Protein AF-T1AN63-F1 (afdb_monomer)

Structure (mmCIF, N/CA/C/O backbone):
data_AF-T1AN63-F1
#
_entry.id   AF-T1AN63-F1
#
loop_
_atom_site.group_PDB
_atom_site.id
_atom_site.type_symbol
_atom_site.label_atom_id
_atom_site.label_alt_id
_atom_site.label_comp_id
_atom_site.label_asym_id
_atom_site.label_entity_id
_atom_site.label_seq_id
_atom_site.pdbx_PDB_ins_code
_atom_site.Cartn_x
_atom_site.Cartn_y
_atom_site.Cartn_z
_atom_site.occupancy
_atom_site.B_iso_or_equiv
_atom_site.auth_seq_id
_atom_site.auth_comp_id
_atom_site.auth_asym_id
_atom_site.auth_atom_id
_atom_site.pdbx_PDB_model_num
ATOM 1 N N . MET A 1 1 ? 11.638 16.227 8.878 1.00 41.53 1 MET A N 1
ATOM 2 C CA . MET A 1 1 ? 10.282 16.632 9.317 1.00 41.53 1 MET A CA 1
ATOM 3 C C . MET A 1 1 ? 9.289 16.789 8.162 1.00 41.53 1 MET A C 1
ATOM 5 O O . MET A 1 1 ? 8.110 16.774 8.450 1.00 41.53 1 MET A O 1
ATOM 9 N N . ALA A 1 2 ? 9.712 16.897 6.888 1.00 50.22 2 ALA A N 1
ATOM 10 C CA . ALA A 1 2 ? 8.787 17.011 5.745 1.00 50.22 2 ALA A CA 1
ATOM 11 C C . ALA A 1 2 ? 8.318 15.656 5.158 1.00 50.22 2 ALA A C 1
ATOM 13 O O . ALA A 1 2 ? 7.216 15.571 4.632 1.00 50.22 2 ALA A O 1
ATOM 14 N N . GLU A 1 3 ? 9.114 14.584 5.273 1.00 53.34 3 GLU A N 1
ATOM 15 C CA . GLU A 1 3 ? 8.766 13.253 4.729 1.00 53.34 3 GLU A CA 1
ATOM 16 C C . GLU A 1 3 ? 7.705 12.499 5.554 1.00 53.34 3 GLU A C 1
ATOM 18 O O . GLU A 1 3 ? 7.023 11.620 5.033 1.00 53.34 3 GLU A O 1
ATOM 23 N N . ASP A 1 4 ? 7.519 12.853 6.831 1.00 57.06 4 ASP A N 1
ATOM 24 C CA . ASP A 1 4 ? 6.578 12.163 7.728 1.00 57.06 4 ASP A CA 1
ATOM 25 C C . ASP A 1 4 ? 5.106 12.559 7.518 1.00 57.06 4 ASP A C 1
ATOM 27 O O . ASP A 1 4 ? 4.218 11.856 8.004 1.00 57.06 4 ASP A O 1
ATOM 31 N N . GLU A 1 5 ? 4.822 13.641 6.785 1.00 66.38 5 GLU A N 1
ATOM 32 C CA . GLU A 1 5 ? 3.447 14.078 6.480 1.00 66.38 5 GLU A CA 1
ATOM 33 C C . GLU A 1 5 ? 2.972 13.665 5.077 1.00 66.38 5 GLU A C 1
ATOM 35 O O . GLU A 1 5 ? 1.768 13.520 4.853 1.00 66.38 5 GLU A O 1
ATOM 40 N N . ASP A 1 6 ? 3.898 13.401 4.151 1.00 85.44 6 ASP A N 1
ATOM 41 C CA . ASP A 1 6 ? 3.586 13.108 2.746 1.00 85.44 6 ASP A CA 1
ATOM 42 C C . ASP A 1 6 ? 2.777 11.808 2.577 1.00 85.44 6 ASP A C 1
ATOM 44 O O . ASP A 1 6 ? 1.756 11.774 1.885 1.00 85.44 6 ASP A O 1
ATOM 48 N N . TRP A 1 7 ? 3.153 10.745 3.299 1.00 91.56 7 TRP A N 1
ATOM 49 C CA . TRP A 1 7 ? 2.435 9.469 3.237 1.00 91.56 7 TRP A CA 1
ATOM 50 C C . TRP A 1 7 ? 0.995 9.579 3.747 1.00 91.56 7 TRP A C 1
ATOM 52 O O . TRP A 1 7 ? 0.099 8.893 3.251 1.00 91.56 7 TRP A O 1
ATOM 62 N N . ARG A 1 8 ? 0.760 10.424 4.759 1.00 94.00 8 ARG A N 1
ATOM 63 C CA . ARG A 1 8 ? -0.553 10.547 5.388 1.00 94.00 8 ARG A CA 1
ATOM 64 C C . ARG A 1 8 ? -1.525 11.211 4.429 1.00 94.00 8 ARG A C 1
ATOM 66 O O . ARG A 1 8 ? -2.622 10.694 4.252 1.00 94.00 8 ARG A O 1
ATOM 73 N N . LEU A 1 9 ? -1.103 12.290 3.769 1.00 93.50 9 LEU A N 1
ATOM 74 C CA . LEU A 1 9 ? -1.899 12.959 2.740 1.00 93.50 9 LEU A CA 1
ATOM 75 C C . LEU A 1 9 ? -2.257 11.997 1.605 1.00 93.50 9 LEU A C 1
ATOM 77 O O . LEU A 1 9 ? -3.435 11.866 1.273 1.00 93.50 9 LEU A O 1
ATOM 81 N N . PHE A 1 10 ? -1.271 11.253 1.096 1.00 94.62 10 PHE A N 1
ATOM 82 C CA . PHE A 1 10 ? -1.487 10.238 0.065 1.00 94.62 10 PHE A CA 1
ATOM 83 C C . PHE A 1 10 ? -2.552 9.209 0.477 1.00 94.62 10 PHE A C 1
ATOM 85 O O . PHE A 1 10 ? -3.468 8.908 -0.284 1.00 94.62 10 PHE A O 1
ATOM 92 N N . VAL A 1 11 ? -2.486 8.686 1.704 1.00 95.44 11 VAL A N 1
ATOM 93 C CA . VAL A 1 11 ? -3.489 7.727 2.187 1.00 95.44 11 VAL A CA 1
ATOM 94 C C . VAL A 1 11 ? -4.855 8.392 2.403 1.00 95.44 11 VAL A C 1
ATOM 96 O O . VAL A 1 11 ? -5.881 7.782 2.091 1.00 95.44 11 VAL A O 1
ATOM 99 N N . GLU A 1 12 ? -4.899 9.630 2.902 1.00 94.25 12 GLU A N 1
ATOM 100 C CA . GLU A 1 12 ? -6.148 10.361 3.154 1.00 94.25 12 GLU A CA 1
ATOM 101 C C . GLU A 1 12 ? -6.941 10.641 1.871 1.00 94.25 12 GLU A C 1
ATOM 103 O O . GLU A 1 12 ? -8.173 10.570 1.898 1.00 94.25 12 GLU A O 1
ATOM 108 N N . GLU A 1 13 ? -6.275 10.897 0.741 1.00 93.31 13 GLU A N 1
ATOM 109 C CA . GLU A 1 13 ? -6.930 11.081 -0.566 1.00 93.31 13 GLU A CA 1
ATOM 110 C C . GLU A 1 13 ? -7.819 9.895 -0.959 1.00 93.31 13 GLU A C 1
ATOM 112 O O . GLU A 1 13 ? -8.881 10.063 -1.574 1.00 93.31 13 GLU A O 1
ATOM 117 N N . TRP A 1 14 ? -7.400 8.689 -0.582 1.00 93.56 14 TRP A N 1
ATOM 118 C CA . TRP A 1 14 ? -8.171 7.473 -0.789 1.00 93.56 14 TRP A CA 1
ATOM 119 C C . TRP A 1 14 ? -9.134 7.196 0.370 1.00 93.56 14 TRP A C 1
ATOM 121 O O . TRP A 1 14 ? -10.310 6.899 0.146 1.00 93.56 14 TRP A O 1
ATOM 131 N N . SER A 1 15 ? -8.669 7.312 1.617 1.00 91.56 15 SER A N 1
ATOM 132 C CA . SER A 1 15 ? -9.419 6.868 2.797 1.00 91.56 15 SER A CA 1
ATOM 133 C C . SER A 1 15 ? -10.642 7.747 3.090 1.00 91.56 15 SER A C 1
ATOM 135 O O . SER A 1 15 ? -11.685 7.228 3.505 1.00 91.56 15 SER A O 1
ATOM 137 N N . ARG A 1 16 ? -10.559 9.063 2.823 1.00 86.31 16 ARG A N 1
ATOM 138 C CA . ARG A 1 16 ? -11.650 10.025 3.068 1.00 86.31 16 ARG A CA 1
ATOM 139 C C . ARG A 1 16 ? -12.889 9.732 2.233 1.00 86.31 16 ARG A C 1
ATOM 141 O O . ARG A 1 16 ? -13.997 9.886 2.740 1.00 86.31 16 ARG A O 1
ATOM 148 N N . LYS A 1 17 ? -12.714 9.256 0.994 1.00 82.12 17 LYS A N 1
ATOM 149 C CA . LYS A 1 17 ? -13.829 8.888 0.098 1.00 82.12 17 LYS A CA 1
ATOM 150 C C . LYS A 1 17 ? -14.735 7.819 0.714 1.00 82.12 17 LYS A C 1
ATOM 152 O O . LYS A 1 17 ? -15.924 7.771 0.423 1.00 82.12 17 LYS A O 1
ATOM 157 N N . GLU A 1 18 ? -14.182 7.002 1.604 1.00 81.19 18 GLU A N 1
ATOM 158 C CA . GLU A 1 18 ? -14.866 5.868 2.220 1.00 81.19 18 GLU A CA 1
ATOM 159 C C . GLU A 1 18 ? -15.104 6.038 3.727 1.00 81.19 18 GLU A C 1
ATOM 161 O O . GLU A 1 18 ? -15.576 5.107 4.380 1.00 81.19 18 GLU A O 1
ATOM 166 N N . GLY A 1 19 ? -14.797 7.212 4.291 1.00 85.81 19 GLY A N 1
ATOM 167 C CA . GLY A 1 19 ? -14.967 7.486 5.720 1.00 85.81 19 GLY A CA 1
ATOM 168 C C . GLY A 1 19 ? -14.053 6.653 6.626 1.00 85.81 19 GLY A C 1
ATOM 169 O O . GLY A 1 19 ? -14.450 6.312 7.739 1.00 85.81 19 GLY A O 1
ATOM 170 N N . ARG A 1 20 ? -12.852 6.289 6.151 1.00 91.12 20 ARG A N 1
ATOM 171 C CA . ARG A 1 20 ? -11.841 5.565 6.939 1.00 91.12 20 ARG A CA 1
ATOM 172 C C . ARG A 1 20 ? -10.882 6.544 7.611 1.00 91.12 20 ARG A C 1
ATOM 174 O O . ARG A 1 20 ? -10.222 7.335 6.934 1.00 91.12 20 ARG A O 1
ATOM 181 N N . GLU A 1 21 ? -10.778 6.450 8.931 1.00 94.19 21 GLU A N 1
ATOM 182 C CA . GLU A 1 21 ? -9.861 7.246 9.749 1.00 94.19 21 GLU A CA 1
ATOM 183 C C . GLU A 1 21 ? -8.509 6.534 9.866 1.00 94.19 21 GLU A C 1
ATOM 185 O O . GLU A 1 21 ? -8.461 5.367 10.248 1.00 94.19 21 GLU A O 1
ATOM 190 N N . ILE A 1 22 ? -7.407 7.223 9.563 1.00 95.19 22 ILE A N 1
ATOM 191 C CA . ILE A 1 22 ? -6.050 6.677 9.712 1.00 95.19 22 ILE A CA 1
ATOM 192 C C . ILE A 1 22 ? -5.649 6.724 11.185 1.00 95.19 22 ILE A C 1
ATOM 194 O O . ILE A 1 22 ? -5.571 7.803 11.772 1.00 95.19 22 ILE A O 1
ATOM 198 N N . THR A 1 23 ? -5.329 5.571 11.771 1.00 95.88 23 THR A N 1
ATOM 199 C CA . THR A 1 23 ? -4.889 5.493 13.175 1.00 95.88 23 THR A CA 1
ATOM 200 C C . THR A 1 23 ? -3.373 5.425 13.334 1.00 95.88 23 THR A C 1
ATOM 202 O O . THR A 1 23 ? -2.869 5.655 14.429 1.00 95.88 23 THR A O 1
ATOM 205 N N . GLY A 1 24 ? -2.635 5.114 12.268 1.00 95.19 24 GLY A N 1
ATOM 206 C CA . GLY A 1 24 ? -1.172 5.070 12.273 1.00 95.19 24 GLY A CA 1
ATOM 207 C C . GLY A 1 24 ? -0.608 4.120 11.222 1.00 95.19 24 GLY A C 1
ATOM 208 O O . GLY A 1 24 ? -1.358 3.528 10.445 1.00 95.19 24 GLY A O 1
ATOM 209 N N . ARG A 1 25 ? 0.719 3.959 11.222 1.00 95.44 25 ARG A N 1
ATOM 210 C CA . ARG A 1 25 ? 1.430 2.969 10.406 1.00 95.44 25 ARG A CA 1
ATOM 211 C C . ARG A 1 25 ? 2.543 2.287 11.199 1.00 95.44 25 ARG A C 1
ATOM 213 O O . ARG A 1 25 ? 3.121 2.908 12.087 1.00 95.44 25 ARG A O 1
ATOM 220 N N . THR A 1 26 ? 2.874 1.050 10.850 1.00 94.81 26 THR A N 1
ATOM 221 C CA . THR A 1 26 ? 4.050 0.330 11.360 1.00 94.81 26 THR A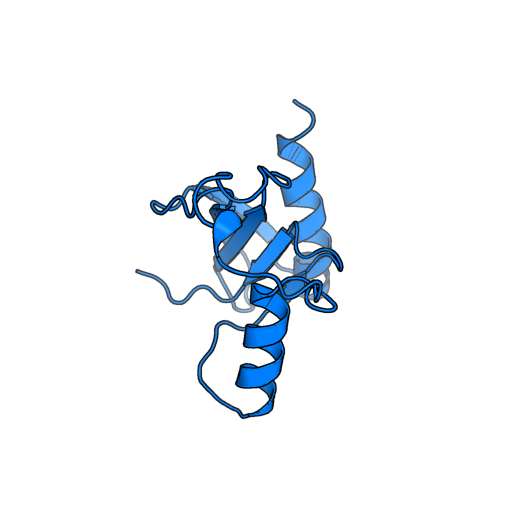 CA 1
ATOM 222 C C . THR A 1 26 ? 4.909 -0.161 10.198 1.00 94.81 26 THR A C 1
ATOM 224 O O . THR A 1 26 ? 4.350 -0.630 9.206 1.00 94.81 26 THR A O 1
ATOM 227 N N . PRO A 1 27 ? 6.246 -0.081 10.285 1.00 93.19 27 PRO A N 1
ATOM 228 C CA . PRO A 1 27 ? 7.117 -0.651 9.263 1.00 93.19 27 PRO A CA 1
ATOM 229 C C . PRO A 1 27 ? 6.968 -2.178 9.221 1.00 93.19 27 PRO A C 1
ATOM 231 O O . PRO A 1 27 ? 6.770 -2.812 10.258 1.00 93.19 27 PRO A O 1
ATOM 234 N N . LEU A 1 28 ? 7.065 -2.760 8.028 1.00 91.19 28 LEU A N 1
ATOM 235 C CA . LEU A 1 28 ? 7.114 -4.206 7.818 1.00 91.19 28 LEU A CA 1
ATOM 236 C C . LEU A 1 28 ? 8.549 -4.647 7.522 1.00 91.19 28 LEU A C 1
ATOM 238 O O . LEU A 1 28 ? 9.322 -3.914 6.905 1.00 91.19 28 LEU A O 1
ATOM 242 N N . THR A 1 29 ? 8.910 -5.855 7.957 1.00 81.62 29 THR A N 1
ATOM 243 C CA . THR A 1 29 ? 10.211 -6.452 7.638 1.00 81.62 29 THR A CA 1
ATOM 244 C C . THR A 1 29 ? 10.223 -6.929 6.191 1.00 81.62 29 THR A C 1
ATOM 246 O O . THR A 1 29 ? 9.378 -7.733 5.803 1.00 81.62 29 THR A O 1
ATOM 249 N N . GLY A 1 30 ? 11.187 -6.451 5.408 1.00 64.19 30 GLY A N 1
ATOM 250 C CA . GLY A 1 30 ? 11.313 -6.771 3.989 1.00 64.19 30 GLY A CA 1
ATOM 251 C C . GLY A 1 30 ? 11.742 -5.545 3.198 1.00 64.19 30 GLY A C 1
ATOM 252 O O . GLY A 1 30 ? 10.911 -4.831 2.643 1.00 64.19 30 GLY A O 1
ATOM 253 N N . ASP A 1 31 ? 13.043 -5.289 3.151 1.00 58.22 31 ASP A N 1
ATOM 254 C CA . ASP A 1 31 ? 13.641 -4.325 2.241 1.00 58.22 31 ASP A CA 1
ATOM 255 C C . ASP A 1 31 ? 13.940 -5.015 0.903 1.00 58.22 31 ASP A C 1
ATOM 257 O O . ASP A 1 31 ? 14.917 -5.739 0.728 1.00 58.22 31 ASP A O 1
ATOM 261 N N . ALA A 1 32 ? 13.081 -4.790 -0.091 1.00 61.03 32 ALA A N 1
ATOM 262 C CA . ALA A 1 32 ? 13.550 -4.898 -1.470 1.00 61.03 32 ALA A CA 1
ATOM 263 C C . ALA A 1 32 ? 14.415 -3.658 -1.745 1.00 61.03 32 ALA A C 1
ATOM 265 O O . ALA A 1 32 ? 14.118 -2.593 -1.216 1.00 61.03 32 ALA A O 1
ATOM 266 N N . SER A 1 33 ? 15.470 -3.775 -2.555 1.00 65.81 33 SER A N 1
ATOM 267 C CA . SER A 1 33 ? 16.642 -2.873 -2.566 1.00 65.81 33 SER A CA 1
ATOM 268 C C . SER A 1 33 ? 16.396 -1.351 -2.614 1.00 65.81 33 SER A C 1
ATOM 270 O O . SER A 1 33 ? 17.307 -0.597 -2.292 1.00 65.81 33 SER A O 1
ATOM 272 N N . ASN A 1 34 ? 15.207 -0.885 -2.996 1.00 79.81 34 ASN A N 1
ATOM 273 C CA . ASN A 1 34 ? 14.795 0.521 -2.945 1.00 79.81 34 ASN A CA 1
ATOM 274 C C . ASN A 1 34 ? 13.333 0.736 -2.501 1.00 79.81 34 ASN A C 1
ATOM 276 O O . ASN A 1 34 ? 12.768 1.792 -2.781 1.00 79.81 34 ASN A O 1
ATOM 280 N N . ARG A 1 35 ? 12.686 -0.246 -1.860 1.00 86.06 35 ARG A N 1
ATOM 281 C CA . ARG A 1 35 ? 11.282 -0.165 -1.427 1.00 86.06 35 ARG A CA 1
ATOM 282 C C . ARG A 1 35 ? 11.155 -0.409 0.067 1.00 86.06 35 ARG A C 1
ATOM 284 O O . ARG A 1 35 ? 11.712 -1.365 0.600 1.00 86.06 35 ARG A O 1
ATOM 291 N N . ARG A 1 36 ? 10.356 0.431 0.713 1.00 89.12 36 ARG A N 1
ATOM 292 C CA . ARG A 1 36 ? 9.955 0.297 2.110 1.00 89.12 36 ARG A CA 1
ATOM 293 C C . ARG A 1 36 ? 8.467 0.011 2.166 1.00 89.12 36 ARG A C 1
ATOM 295 O O . ARG A 1 36 ? 7.692 0.607 1.420 1.00 89.12 36 ARG A O 1
ATOM 302 N N . TYR A 1 37 ? 8.085 -0.894 3.057 1.00 92.06 37 TYR A N 1
ATOM 303 C CA . TYR A 1 37 ? 6.698 -1.286 3.252 1.00 92.06 37 TYR A CA 1
ATOM 304 C C . TYR A 1 37 ? 6.250 -0.929 4.661 1.00 92.06 37 TYR A C 1
ATOM 306 O O . TYR A 1 37 ? 6.968 -1.145 5.639 1.00 92.06 37 TYR A O 1
ATOM 314 N N . PHE A 1 38 ? 5.038 -0.402 4.758 1.00 94.31 38 PHE A N 1
ATOM 315 C CA . PHE A 1 38 ? 4.392 -0.058 6.011 1.00 94.31 38 PHE A CA 1
ATOM 316 C C . PHE A 1 38 ? 2.979 -0.623 6.010 1.00 94.31 38 PHE A C 1
ATOM 318 O O . PHE A 1 38 ? 2.241 -0.461 5.040 1.00 94.31 38 PHE A O 1
ATOM 325 N N . ARG A 1 39 ? 2.567 -1.226 7.119 1.00 96.75 39 ARG A N 1
ATOM 326 C CA . ARG A 1 39 ? 1.160 -1.525 7.365 1.00 96.75 39 ARG A CA 1
ATOM 327 C C . ARG A 1 39 ? 0.503 -0.273 7.924 1.00 96.75 39 ARG A C 1
ATOM 329 O O . ARG A 1 39 ? 0.911 0.222 8.971 1.00 96.75 39 ARG A O 1
ATOM 336 N N . VAL A 1 40 ? -0.489 0.252 7.219 1.00 96.94 40 VAL A N 1
ATOM 337 C CA . VAL A 1 40 ? -1.313 1.386 7.649 1.00 96.94 40 VAL A CA 1
ATOM 338 C C . VAL A 1 40 ? -2.596 0.843 8.257 1.00 96.94 40 VAL A C 1
ATOM 340 O O . VAL A 1 40 ? -3.194 -0.074 7.701 1.00 96.94 40 VAL A O 1
ATOM 343 N N . PHE A 1 41 ? -3.029 1.411 9.380 1.00 96.88 41 PHE A N 1
ATOM 344 C CA . PHE A 1 41 ? -4.217 0.977 10.110 1.00 96.88 41 PHE A CA 1
ATOM 345 C C . PHE A 1 41 ? -5.347 1.995 9.992 1.00 96.88 41 PHE A C 1
ATOM 347 O O . PHE A 1 41 ? -5.118 3.209 10.053 1.00 96.88 41 PHE A O 1
ATOM 354 N N . PHE A 1 42 ? -6.570 1.483 9.868 1.00 95.75 42 PHE A N 1
ATOM 355 C CA . PHE A 1 42 ? -7.780 2.279 9.740 1.00 95.75 42 PHE A CA 1
ATOM 356 C C . PHE A 1 42 ? -8.816 1.933 10.807 1.00 95.75 42 PHE A C 1
ATOM 358 O O . PHE A 1 42 ? -9.069 0.765 11.111 1.00 95.75 42 PHE A O 1
ATOM 365 N N . ARG A 1 43 ? -9.504 2.962 11.300 1.00 94.38 43 ARG A N 1
ATOM 366 C CA . ARG A 1 43 ? -10.724 2.851 12.100 1.00 94.38 43 ARG A CA 1
ATOM 367 C C . ARG A 1 43 ? -11.936 3.237 11.250 1.00 94.38 43 ARG A C 1
ATOM 369 O O . ARG A 1 43 ? -11.863 4.111 10.389 1.00 94.38 43 ARG A O 1
ATOM 376 N N . GLY A 1 44 ? -13.059 2.565 11.492 1.00 86.94 44 GLY A N 1
ATOM 377 C CA . GLY A 1 44 ? -14.322 2.799 10.793 1.00 86.94 44 GLY A CA 1
ATOM 378 C C . GLY A 1 44 ? -15.099 1.504 10.566 1.00 86.94 44 GLY A C 1
ATOM 379 O O . GLY A 1 44 ? -14.575 0.409 10.764 1.00 86.94 44 GLY A O 1
ATOM 380 N N . ALA A 1 45 ? -16.361 1.629 10.152 1.00 80.88 45 ALA A N 1
ATOM 381 C CA . ALA A 1 45 ? -17.240 0.479 9.925 1.00 80.88 45 ALA A CA 1
ATOM 382 C C . ALA A 1 45 ? -16.945 -0.264 8.606 1.00 80.88 45 ALA A C 1
ATOM 384 O O . ALA A 1 45 ? -17.260 -1.445 8.476 1.00 80.88 45 ALA A O 1
ATOM 385 N N . LYS A 1 46 ? -16.348 0.412 7.617 1.00 87.19 46 LYS A N 1
ATOM 386 C CA . LYS A 1 46 ? -16.054 -0.168 6.301 1.00 87.19 46 LYS A CA 1
ATOM 387 C C . LYS A 1 46 ? -14.648 -0.764 6.247 1.00 87.19 46 LYS A C 1
ATOM 389 O O . LYS A 1 46 ? -13.672 -0.084 6.552 1.00 87.19 46 LYS A O 1
ATOM 394 N N . ARG A 1 47 ? -14.543 -1.996 5.738 1.00 89.50 47 ARG A N 1
ATOM 395 C CA . ARG A 1 47 ? 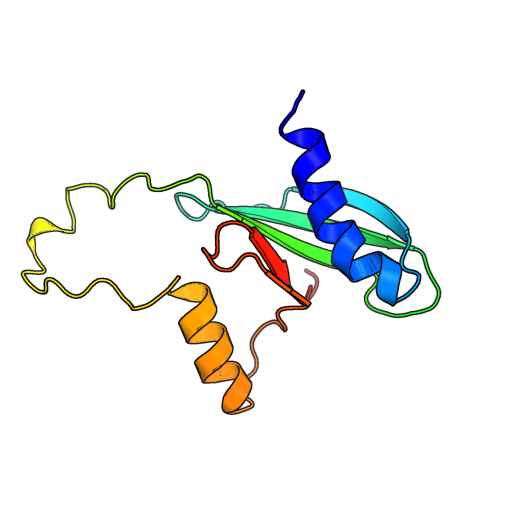-13.264 -2.626 5.365 1.00 89.50 47 ARG A CA 1
ATOM 396 C C . ARG A 1 47 ? -12.563 -1.871 4.222 1.00 89.50 47 ARG A C 1
ATOM 398 O O . ARG A 1 47 ? -13.262 -1.214 3.448 1.00 89.50 47 ARG A O 1
ATOM 405 N N . PRO A 1 48 ? -11.227 -1.979 4.085 1.00 93.56 48 PRO A N 1
ATOM 406 C CA . PRO A 1 48 ? -10.324 -2.743 4.951 1.00 93.56 48 PRO A CA 1
ATOM 407 C C . PRO A 1 48 ? -9.923 -1.979 6.227 1.00 93.56 48 PRO A C 1
ATOM 409 O O . PRO A 1 48 ? -9.992 -0.754 6.275 1.00 93.56 48 PRO A O 1
ATOM 412 N N . HIS A 1 49 ? -9.515 -2.723 7.261 1.00 94.75 49 HIS A N 1
ATOM 413 C CA . HIS A 1 49 ? -8.985 -2.164 8.519 1.00 94.75 49 HIS A CA 1
ATOM 414 C C . HIS A 1 49 ? -7.468 -1.944 8.478 1.00 94.75 49 HIS A C 1
ATOM 416 O O . HIS A 1 49 ? -6.914 -1.291 9.359 1.00 94.75 49 HIS A O 1
ATOM 422 N N . SER A 1 50 ? -6.806 -2.451 7.440 1.00 97.06 50 SER A N 1
ATOM 423 C CA . SER A 1 50 ? -5.405 -2.184 7.154 1.00 97.06 50 SER A CA 1
ATOM 424 C C . SER A 1 50 ? -5.130 -2.192 5.649 1.00 97.06 50 SER A C 1
ATOM 426 O O . SER A 1 50 ? -5.927 -2.694 4.857 1.00 97.06 50 SER A O 1
ATOM 428 N N . ALA A 1 51 ? -4.024 -1.576 5.250 1.00 97.25 51 ALA A N 1
ATOM 429 C CA . ALA A 1 51 ? -3.505 -1.603 3.886 1.00 97.25 51 ALA A CA 1
ATOM 430 C C . ALA A 1 51 ? -1.976 -1.547 3.921 1.00 97.25 51 ALA A C 1
ATOM 432 O O . ALA A 1 51 ? -1.392 -1.044 4.885 1.00 97.25 51 ALA A O 1
ATOM 433 N N . ILE A 1 52 ? -1.331 -2.019 2.859 1.00 96.38 52 ILE A N 1
ATOM 434 C CA . ILE A 1 52 ? 0.119 -1.931 2.710 1.00 96.38 52 ILE A CA 1
ATOM 435 C C . ILE A 1 52 ? 0.469 -0.679 1.916 1.00 96.38 52 ILE A C 1
ATOM 437 O O . ILE A 1 52 ? 0.120 -0.550 0.745 1.00 96.38 52 ILE A O 1
ATOM 441 N N . LEU A 1 53 ? 1.170 0.248 2.556 1.00 95.56 53 LEU A N 1
ATOM 442 C CA . LEU A 1 53 ? 1.820 1.372 1.900 1.00 95.56 53 LEU A CA 1
ATOM 443 C C . LEU A 1 53 ? 3.218 0.934 1.459 1.00 95.56 53 LEU A C 1
ATOM 445 O O . LEU A 1 53 ? 4.039 0.555 2.293 1.00 95.56 53 LEU A O 1
ATOM 449 N N . MET A 1 54 ? 3.493 1.022 0.162 1.00 93.31 54 MET A N 1
ATOM 450 C CA . MET A 1 54 ? 4.835 0.866 -0.398 1.00 93.31 54 MET A CA 1
ATOM 451 C C . MET A 1 54 ? 5.353 2.227 -0.844 1.00 93.31 54 MET A C 1
ATOM 453 O O . MET A 1 54 ? 4.665 2.928 -1.590 1.00 93.31 54 MET A O 1
ATOM 457 N N . GLU A 1 55 ? 6.564 2.563 -0.410 1.00 90.94 55 GLU A N 1
ATOM 458 C CA . GLU A 1 55 ? 7.296 3.767 -0.803 1.00 90.94 55 GLU A CA 1
ATOM 459 C C . GLU A 1 55 ? 8.624 3.360 -1.449 1.00 90.94 55 GLU A C 1
ATOM 461 O O . GLU A 1 55 ? 9.385 2.572 -0.880 1.00 90.94 55 GLU A O 1
ATOM 466 N N . ARG A 1 56 ? 8.909 3.886 -2.643 1.00 86.94 56 ARG A N 1
ATOM 467 C CA . ARG A 1 56 ? 10.141 3.625 -3.395 1.00 86.94 56 ARG A CA 1
AT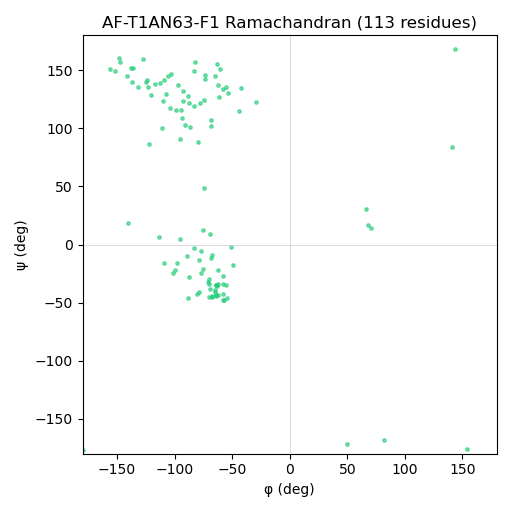OM 468 C C . ARG A 1 56 ? 11.087 4.820 -3.290 1.00 86.94 56 ARG A C 1
ATOM 470 O O . ARG A 1 56 ? 10.778 5.900 -3.791 1.00 86.94 56 ARG A O 1
ATOM 477 N N . GLU A 1 57 ? 12.262 4.620 -2.703 1.00 75.00 57 GLU A N 1
ATOM 478 C CA . GLU A 1 57 ? 13.315 5.639 -2.639 1.00 75.00 57 GLU A CA 1
ATOM 479 C C . GLU A 1 57 ? 14.081 5.701 -3.961 1.00 75.00 57 GLU A C 1
ATOM 481 O O . GLU A 1 57 ? 15.090 5.023 -4.129 1.00 75.00 57 GLU A O 1
ATOM 486 N N . GLY A 1 58 ? 13.590 6.519 -4.898 1.00 63.50 58 GLY A N 1
ATOM 487 C CA . GLY A 1 58 ? 14.305 6.919 -6.113 1.00 63.50 58 GLY A CA 1
ATOM 488 C C . GLY A 1 58 ? 14.932 5.785 -6.941 1.00 63.50 58 GLY A C 1
ATOM 489 O O . GLY A 1 58 ? 14.717 4.586 -6.747 1.00 63.50 58 GLY A O 1
ATOM 490 N N . THR A 1 59 ? 15.722 6.176 -7.934 1.00 52.56 59 THR A N 1
ATOM 491 C CA . THR A 1 59 ? 16.556 5.248 -8.697 1.00 52.56 59 THR A CA 1
ATOM 492 C C . THR A 1 59 ? 17.951 5.234 -8.083 1.00 52.56 59 THR A C 1
ATOM 494 O O . THR A 1 59 ? 18.823 5.994 -8.502 1.00 52.56 59 THR A O 1
ATOM 497 N N . LEU A 1 60 ? 18.213 4.345 -7.123 1.00 47.47 60 LEU A N 1
ATOM 498 C CA . LEU A 1 60 ? 19.547 3.750 -7.109 1.00 47.47 60 LEU A CA 1
ATOM 499 C C . LEU A 1 60 ? 19.578 2.877 -8.354 1.00 47.47 60 LEU A C 1
ATOM 501 O O . LEU A 1 60 ? 18.924 1.835 -8.390 1.00 47.47 60 LEU A O 1
ATOM 505 N N . GLY A 1 61 ? 20.237 3.389 -9.401 1.00 46.44 61 GLY A N 1
ATOM 506 C CA . GLY A 1 61 ? 20.463 2.650 -10.635 1.00 46.44 61 GLY A CA 1
ATOM 507 C C . GLY A 1 61 ? 20.845 1.226 -10.271 1.00 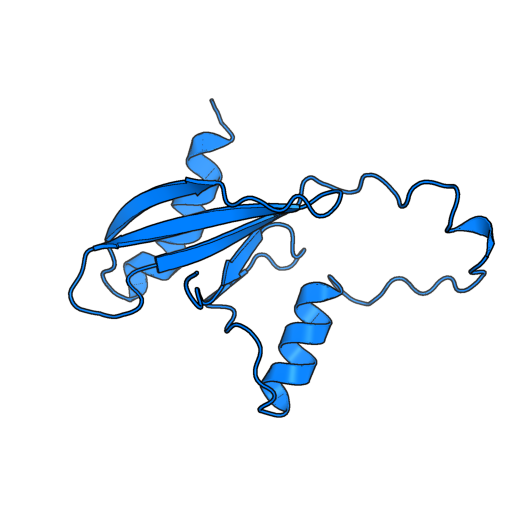46.44 61 GLY A C 1
ATOM 508 O O . GLY A 1 61 ? 21.609 1.032 -9.315 1.00 46.44 61 GLY A O 1
ATOM 509 N N . PHE A 1 62 ? 20.239 0.264 -10.972 1.00 48.06 62 PHE A N 1
ATOM 510 C CA . PHE A 1 62 ? 20.619 -1.142 -10.926 1.00 48.06 62 PHE A CA 1
ATOM 511 C C . PHE A 1 62 ? 22.106 -1.215 -10.612 1.00 48.06 62 PHE A C 1
ATOM 513 O O . PHE A 1 62 ? 22.897 -0.543 -11.281 1.00 48.06 62 PHE A O 1
ATOM 520 N N . LYS A 1 63 ? 22.492 -1.911 -9.531 1.00 48.41 63 LYS A N 1
ATOM 521 C CA . LYS A 1 63 ? 23.911 -2.088 -9.204 1.00 48.41 63 LYS A CA 1
ATOM 522 C C . LYS A 1 63 ? 24.599 -2.424 -10.527 1.00 48.41 63 LYS A C 1
ATOM 524 O O . LYS A 1 63 ? 24.260 -3.442 -11.125 1.00 48.41 63 LYS A O 1
ATOM 529 N N . LYS A 1 64 ? 25.488 -1.534 -10.999 1.00 46.28 64 LYS A N 1
ATOM 530 C CA . LYS A 1 64 ? 26.112 -1.511 -12.347 1.00 46.28 64 LYS A CA 1
ATOM 531 C C . LYS A 1 64 ? 26.756 -2.839 -12.792 1.00 46.28 64 LYS A C 1
ATOM 533 O O . LYS A 1 64 ? 27.305 -2.939 -13.881 1.00 46.28 64 LYS A O 1
ATOM 538 N N . SER A 1 65 ? 26.734 -3.839 -11.925 1.00 49.91 65 SER A N 1
ATOM 539 C CA . SER A 1 65 ? 27.169 -5.213 -12.094 1.00 49.91 65 SER A CA 1
ATOM 540 C C . SER A 1 65 ? 26.257 -6.049 -13.008 1.00 49.91 65 SER A C 1
ATOM 542 O O . SER A 1 65 ? 26.781 -6.924 -13.685 1.00 49.91 65 SER A O 1
ATOM 544 N N . GLU A 1 66 ? 24.936 -5.805 -13.059 1.00 48.56 66 GLU A N 1
ATOM 545 C CA . GLU A 1 66 ? 23.995 -6.647 -13.841 1.00 48.56 66 GLU A CA 1
ATOM 546 C C . GLU A 1 66 ? 23.572 -6.052 -15.199 1.00 48.56 66 GLU A C 1
ATOM 548 O O . GLU A 1 66 ? 23.281 -6.798 -16.134 1.00 48.56 66 GLU A O 1
ATOM 553 N N . GLU A 1 67 ? 23.622 -4.727 -15.376 1.00 48.75 67 GLU A N 1
ATOM 554 C CA . GLU A 1 67 ? 23.317 -4.069 -16.665 1.00 48.75 67 GLU A CA 1
ATOM 555 C C . GLU A 1 67 ? 24.358 -4.353 -17.763 1.00 48.75 67 GLU A C 1
ATOM 557 O O . GLU A 1 67 ? 24.113 -4.106 -18.941 1.00 48.75 67 GLU A O 1
ATOM 562 N N . ALA A 1 68 ? 25.507 -4.940 -17.414 1.00 50.75 68 ALA A N 1
ATOM 563 C CA . ALA A 1 68 ? 26.550 -5.300 -18.374 1.00 50.75 68 ALA A CA 1
ATOM 564 C C . ALA A 1 68 ? 26.142 -6.425 -19.354 1.00 50.75 68 ALA A C 1
ATOM 566 O O . ALA A 1 68 ? 26.872 -6.686 -20.312 1.00 50.75 68 ALA A O 1
ATOM 567 N N . VAL A 1 69 ? 24.996 -7.089 -19.143 1.00 53.53 69 VAL A N 1
ATOM 568 C CA . VAL A 1 69 ? 24.571 -8.255 -19.942 1.00 53.53 69 VAL A CA 1
ATOM 569 C C . VAL A 1 69 ? 23.378 -7.961 -20.863 1.00 53.53 69 VAL A C 1
ATOM 571 O O . VAL A 1 69 ? 23.170 -8.691 -21.832 1.00 53.53 69 VAL A O 1
ATOM 574 N N . SER A 1 70 ? 22.632 -6.870 -20.658 1.00 50.16 70 SER A N 1
ATOM 575 C CA . SER A 1 70 ? 21.436 -6.585 -21.461 1.00 50.16 70 SER A CA 1
ATOM 576 C C . SER A 1 70 ? 21.638 -5.376 -22.375 1.00 50.16 70 SER A C 1
ATOM 578 O O . SER A 1 70 ? 21.520 -4.229 -21.968 1.00 50.16 70 SER A O 1
ATOM 580 N N . LYS A 1 71 ? 21.920 -5.632 -23.658 1.00 51.88 71 LYS A N 1
ATOM 581 C CA . LYS A 1 71 ? 21.978 -4.611 -24.727 1.00 51.88 71 LYS A CA 1
ATOM 582 C C . LYS A 1 71 ? 20.591 -4.129 -25.192 1.00 51.88 71 LYS A C 1
ATOM 584 O O . LYS A 1 71 ? 20.487 -3.507 -26.247 1.00 51.88 71 LYS A O 1
ATOM 589 N N . ALA A 1 72 ? 19.521 -4.451 -24.467 1.00 57.81 72 ALA A N 1
ATOM 590 C CA . ALA A 1 72 ? 18.169 -4.062 -24.842 1.00 57.81 72 ALA A CA 1
ATOM 591 C C . ALA A 1 72 ? 17.813 -2.717 -24.196 1.00 57.81 72 ALA A C 1
ATOM 593 O O . ALA A 1 72 ? 17.497 -2.638 -23.015 1.00 57.81 72 ALA A O 1
ATOM 594 N N . SER A 1 73 ? 17.855 -1.662 -25.004 1.00 57.00 73 SER A N 1
ATOM 595 C CA . SER A 1 73 ? 17.474 -0.284 -24.681 1.00 57.00 73 SER A CA 1
ATOM 596 C C . SER A 1 73 ? 15.953 -0.089 -24.611 1.00 57.00 73 SER A C 1
ATOM 598 O O . SER A 1 73 ? 15.409 0.790 -25.278 1.00 57.00 73 SER A O 1
ATOM 600 N N . LEU A 1 74 ? 15.244 -0.956 -23.893 1.00 66.44 74 LEU A N 1
ATOM 601 C CA . LEU A 1 74 ? 13.796 -0.851 -23.741 1.00 66.44 74 LEU A CA 1
ATOM 602 C C . LEU A 1 74 ? 13.466 -0.761 -22.261 1.00 66.44 74 LEU A C 1
ATOM 604 O O . LEU A 1 74 ? 13.179 -1.767 -21.612 1.00 66.44 74 LEU A O 1
ATOM 608 N N . ASP A 1 75 ? 13.505 0.467 -21.751 1.00 68.94 75 ASP A N 1
ATOM 609 C CA . ASP A 1 75 ? 12.845 0.772 -20.493 1.00 68.94 75 ASP A CA 1
ATOM 610 C C . ASP A 1 75 ? 11.353 0.432 -20.635 1.00 68.94 75 ASP A C 1
ATOM 612 O O . ASP A 1 75 ? 10.727 0.763 -21.6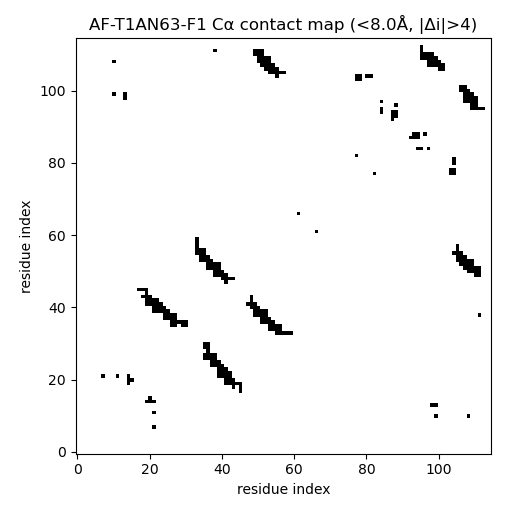52 1.00 68.94 75 ASP A O 1
ATOM 616 N N . PRO A 1 76 ? 10.760 -0.267 -19.656 1.00 73.12 76 PRO A N 1
ATOM 617 C CA . PRO A 1 76 ? 9.336 -0.544 -19.677 1.00 73.12 76 PRO A CA 1
ATOM 618 C C . PRO A 1 76 ? 8.544 0.776 -19.661 1.00 73.12 76 PRO A C 1
ATOM 620 O O . PRO A 1 76 ? 8.994 1.759 -19.074 1.00 73.12 76 PRO A O 1
ATOM 623 N N . PRO A 1 77 ? 7.332 0.815 -20.245 1.00 81.94 77 PRO A N 1
ATOM 624 C CA . PRO A 1 77 ? 6.533 2.041 -20.378 1.00 81.94 77 PRO A CA 1
ATOM 625 C C . PRO A 1 77 ? 5.979 2.587 -19.045 1.00 81.94 77 PRO A C 1
ATOM 627 O O . PRO A 1 77 ? 5.130 3.473 -19.047 1.00 81.94 77 PRO A O 1
ATOM 630 N N . GLY A 1 78 ? 6.404 2.034 -17.909 1.00 82.38 78 GLY A N 1
ATOM 631 C CA . GLY A 1 78 ? 5.963 2.386 -16.566 1.00 82.38 78 GLY A CA 1
ATOM 632 C C . G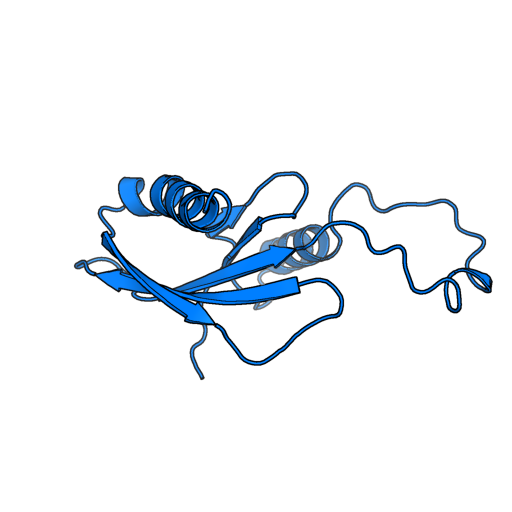LY A 1 78 ? 6.676 1.539 -15.512 1.00 82.38 78 GLY A C 1
ATOM 633 O O . GLY A 1 78 ? 7.536 0.716 -15.836 1.00 82.38 78 GLY A O 1
ATOM 634 N N . ASP A 1 79 ? 6.306 1.717 -14.242 1.00 84.94 79 ASP A N 1
ATOM 635 C CA . ASP A 1 79 ? 6.86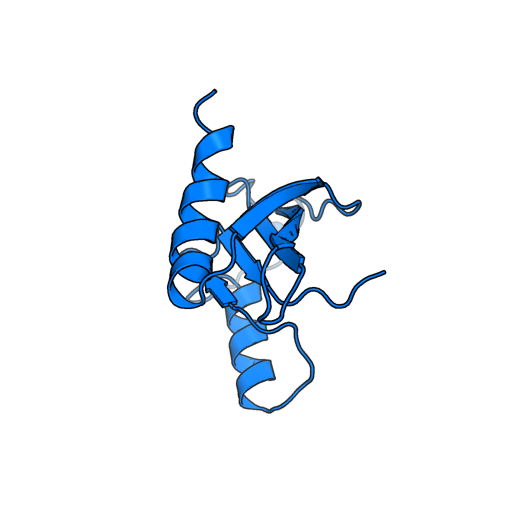2 0.902 -13.160 1.00 84.94 79 ASP A CA 1
ATOM 636 C C . ASP A 1 79 ? 6.513 -0.594 -13.364 1.00 84.94 79 ASP A C 1
ATOM 638 O O . ASP A 1 79 ? 5.335 -0.941 -13.513 1.00 84.94 79 ASP A O 1
ATOM 642 N N . PRO A 1 80 ? 7.510 -1.503 -13.351 1.00 84.25 80 PRO A N 1
ATOM 643 C CA . PRO A 1 80 ? 7.279 -2.928 -13.586 1.00 84.25 80 PRO A CA 1
ATOM 644 C C . PRO A 1 80 ? 6.293 -3.577 -12.611 1.00 84.25 80 PRO A C 1
ATOM 646 O O . PRO A 1 80 ? 5.554 -4.478 -13.005 1.00 84.25 80 PRO A O 1
ATOM 649 N N . PHE A 1 81 ? 6.269 -3.136 -11.350 1.00 85.12 81 PHE A N 1
ATOM 650 C CA . PHE A 1 81 ? 5.377 -3.699 -10.340 1.00 85.12 81 PHE A CA 1
ATOM 651 C C . PHE A 1 81 ? 3.919 -3.362 -10.669 1.00 85.12 81 PHE A C 1
ATOM 653 O O . PHE A 1 81 ? 3.071 -4.254 -10.672 1.00 85.12 81 PHE A O 1
ATOM 660 N N . LEU A 1 82 ? 3.643 -2.113 -11.052 1.00 89.62 82 LEU A N 1
ATOM 661 C CA . LEU A 1 82 ? 2.314 -1.702 -11.508 1.00 89.62 82 LEU A CA 1
ATOM 662 C C . LEU A 1 82 ? 1.894 -2.396 -12.807 1.00 89.62 82 LEU A C 1
ATOM 664 O O . LEU A 1 82 ? 0.749 -2.829 -12.921 1.00 89.62 82 LEU A O 1
ATOM 668 N N . LEU A 1 83 ? 2.810 -2.548 -13.768 1.00 91.06 83 LEU A N 1
ATOM 669 C CA . LEU A 1 83 ? 2.511 -3.229 -15.031 1.00 91.06 83 LEU A CA 1
ATOM 670 C C . LEU A 1 83 ? 2.119 -4.696 -14.811 1.00 91.06 83 LEU A C 1
ATOM 672 O O . LEU A 1 83 ? 1.151 -5.167 -15.412 1.00 91.06 83 LEU A O 1
ATOM 676 N N . VAL A 1 84 ? 2.834 -5.414 -13.939 1.00 90.81 84 VAL A N 1
ATOM 677 C CA . VAL A 1 84 ? 2.510 -6.807 -13.592 1.0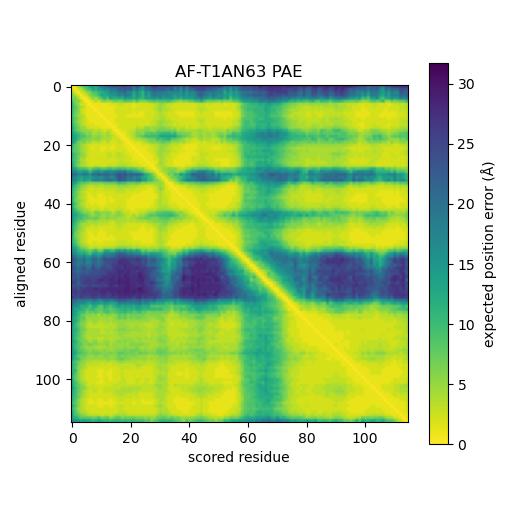0 90.81 84 VAL A CA 1
ATOM 678 C C . VAL A 1 84 ? 1.197 -6.884 -12.812 1.00 90.81 84 VAL A C 1
ATOM 680 O O . VAL A 1 84 ? 0.347 -7.705 -13.162 1.00 90.81 84 VAL A O 1
ATOM 683 N N . ALA A 1 85 ? 0.996 -6.013 -11.816 1.00 91.69 85 ALA A N 1
ATOM 684 C CA . ALA A 1 85 ? -0.244 -5.959 -11.042 1.00 91.69 85 ALA A CA 1
ATOM 685 C C . ALA A 1 85 ? -1.466 -5.725 -11.948 1.00 91.69 85 ALA A C 1
ATOM 687 O O . ALA A 1 85 ? -2.433 -6.485 -11.887 1.00 91.69 85 ALA A O 1
ATOM 688 N N . ASP A 1 86 ? -1.393 -4.752 -12.861 1.00 91.88 86 ASP A N 1
ATOM 689 C CA . ASP A 1 86 ? -2.467 -4.459 -13.815 1.00 91.88 86 ASP A CA 1
ATOM 690 C C . ASP A 1 86 ? -2.694 -5.639 -14.778 1.00 91.88 86 ASP A C 1
ATOM 692 O O . ASP A 1 86 ? -3.833 -6.036 -15.039 1.00 91.88 86 ASP A O 1
ATOM 696 N N . ALA A 1 87 ? -1.619 -6.228 -15.312 1.00 93.31 87 ALA A N 1
ATOM 697 C CA . ALA A 1 87 ? -1.702 -7.334 -16.263 1.00 93.31 87 ALA A CA 1
ATOM 698 C C . ALA A 1 87 ? -2.316 -8.602 -15.649 1.00 93.31 87 ALA A C 1
ATOM 700 O O . ALA A 1 87 ? -3.068 -9.309 -16.329 1.00 93.31 87 ALA A O 1
ATOM 701 N N . PHE A 1 88 ? -1.982 -8.916 -14.400 1.00 95.12 88 PHE A N 1
ATOM 702 C CA . PHE A 1 88 ? -2.488 -10.094 -13.697 1.00 95.12 88 PHE A CA 1
ATOM 703 C C . PHE A 1 88 ? -3.887 -9.853 -13.134 1.00 95.12 88 PHE A C 1
ATOM 705 O O . PHE A 1 88 ? -4.769 -10.687 -13.352 1.00 95.12 88 PHE A O 1
ATOM 712 N N . GLY A 1 89 ? -4.135 -8.684 -12.540 1.00 92.62 89 GLY A N 1
ATOM 713 C CA . GLY A 1 89 ? -5.453 -8.306 -12.031 1.00 92.62 89 GLY A CA 1
ATOM 714 C C . GLY A 1 89 ? -6.528 -8.321 -13.121 1.00 92.62 89 GLY A C 1
ATOM 715 O O . GLY A 1 89 ? -7.596 -8.898 -12.931 1.00 92.62 89 GLY A O 1
ATOM 716 N N . ARG A 1 90 ? -6.225 -7.813 -14.327 1.00 93.06 90 ARG A N 1
ATOM 717 C CA . ARG A 1 90 ? -7.145 -7.877 -15.486 1.00 93.06 90 ARG A CA 1
ATOM 718 C C . ARG A 1 90 ? -7.482 -9.300 -15.938 1.00 93.06 90 ARG A C 1
ATOM 720 O O . ARG A 1 90 ? -8.485 -9.495 -16.616 1.00 93.06 90 ARG A O 1
ATOM 727 N N . ARG A 1 91 ? -6.644 -10.282 -15.601 1.00 95.31 91 ARG A N 1
ATOM 728 C CA . ARG A 1 91 ? -6.852 -11.705 -15.913 1.00 95.31 91 ARG A CA 1
ATOM 729 C C . ARG A 1 91 ? -7.498 -12.474 -14.758 1.00 95.31 91 ARG A C 1
ATOM 731 O O . ARG A 1 91 ? -7.632 -13.689 -14.857 1.00 95.31 91 ARG A O 1
ATOM 738 N N . GLY A 1 92 ? -7.879 -11.791 -13.677 1.00 92.44 92 GLY A N 1
ATOM 739 C CA . GLY A 1 92 ? -8.448 -12.419 -12.485 1.00 92.44 92 GLY A CA 1
ATOM 740 C C . GLY A 1 92 ? -7.446 -13.274 -11.709 1.00 92.44 92 GLY A C 1
ATOM 741 O O . GLY A 1 92 ? -7.857 -14.110 -10.907 1.00 92.44 92 GLY A O 1
ATOM 742 N N . LEU A 1 93 ? -6.143 -13.101 -11.955 1.00 92.56 93 LEU A N 1
ATOM 743 C CA . LEU A 1 93 ? -5.122 -13.767 -11.156 1.00 92.56 93 LEU A CA 1
ATOM 744 C C . LEU A 1 93 ? -5.043 -13.099 -9.777 1.00 92.56 93 LEU A C 1
ATOM 746 O O . LEU A 1 93 ? -5.156 -11.872 -9.699 1.00 92.56 93 LEU A O 1
ATOM 750 N N . PRO A 1 94 ? -4.835 -13.878 -8.701 1.00 90.19 94 PRO A N 1
ATOM 751 C CA . PRO A 1 94 ? -4.756 -13.335 -7.355 1.00 90.19 94 PRO A CA 1
ATOM 752 C C . PRO A 1 94 ? -3.484 -12.496 -7.213 1.00 90.19 94 PRO A C 1
ATOM 754 O O . PRO A 1 94 ? -2.371 -13.017 -7.165 1.00 90.19 94 PRO A O 1
ATOM 757 N N . VAL A 1 95 ? -3.667 -11.183 -7.159 1.00 92.81 95 VAL A N 1
ATOM 758 C CA . VAL A 1 95 ? -2.645 -10.183 -6.845 1.00 92.81 95 VAL A CA 1
ATOM 759 C C . VAL A 1 95 ? -3.255 -9.169 -5.877 1.00 92.81 95 VAL A C 1
ATOM 761 O O . VAL A 1 95 ? -4.474 -8.981 -5.927 1.00 92.81 95 VAL A O 1
ATOM 764 N N . PRO A 1 96 ? -2.456 -8.514 -5.012 1.00 94.00 96 PRO A N 1
ATOM 765 C CA . PRO A 1 96 ? -2.979 -7.473 -4.136 1.00 94.00 96 PRO A CA 1
ATOM 766 C C . PRO A 1 96 ? -3.718 -6.402 -4.941 1.00 94.00 96 PRO A C 1
ATOM 768 O O . PRO A 1 96 ? -3.183 -5.877 -5.925 1.00 94.00 96 PRO A O 1
ATOM 771 N N . ALA A 1 97 ? -4.935 -6.051 -4.523 1.00 93.94 97 ALA A N 1
ATOM 772 C CA . ALA A 1 97 ? -5.625 -4.917 -5.120 1.00 93.94 97 ALA A CA 1
ATOM 773 C C . ALA A 1 97 ? -4.833 -3.619 -4.879 1.00 93.94 97 ALA A C 1
ATOM 775 O O . ALA A 1 97 ? -4.350 -3.372 -3.773 1.00 93.94 97 ALA A O 1
ATOM 776 N N . ILE A 1 98 ? -4.728 -2.764 -5.899 1.00 95.19 98 ILE A N 1
ATOM 777 C CA . ILE A 1 98 ? -4.128 -1.432 -5.765 1.00 95.19 98 ILE A CA 1
ATOM 778 C C . ILE A 1 98 ? -5.243 -0.426 -5.489 1.00 95.19 98 ILE A C 1
ATOM 780 O O . ILE A 1 98 ? -6.051 -0.117 -6.363 1.00 95.19 98 ILE A O 1
ATOM 784 N N . TYR A 1 99 ? -5.290 0.076 -4.260 1.00 94.88 99 TYR A N 1
ATOM 785 C CA . TYR A 1 99 ? -6.291 1.031 -3.795 1.00 94.88 99 TYR A CA 1
ATOM 786 C C . TYR A 1 99 ? -6.003 2.459 -4.252 1.00 94.88 99 TYR A C 1
ATOM 788 O O . TYR A 1 99 ? -6.922 3.189 -4.623 1.00 94.88 99 TYR A O 1
ATOM 796 N N . HIS A 1 100 ? -4.730 2.852 -4.217 1.00 95.69 100 HIS A N 1
ATOM 797 C CA . HIS A 1 100 ? -4.258 4.171 -4.637 1.00 95.69 100 HIS A CA 1
ATOM 798 C C . HIS A 1 100 ? -2.814 4.083 -5.122 1.00 95.69 100 HIS A C 1
ATOM 800 O O . HIS A 1 100 ? -2.055 3.233 -4.650 1.00 95.69 100 HIS A O 1
ATOM 806 N N . ARG A 1 101 ? -2.416 4.938 -6.065 1.00 94.50 101 ARG A N 1
ATOM 807 C CA . ARG A 1 101 ? -1.047 4.959 -6.602 1.00 94.50 101 ARG A CA 1
ATOM 808 C C . ARG A 1 101 ? -0.682 6.311 -7.193 1.00 94.50 101 ARG A C 1
ATOM 810 O O . ARG A 1 101 ? -1.544 6.993 -7.739 1.00 94.50 101 ARG A O 1
ATOM 817 N N . LEU A 1 102 ? 0.606 6.633 -7.147 1.00 91.31 102 LEU A N 1
ATOM 818 C CA . LEU A 1 102 ? 1.197 7.661 -8.001 1.00 91.31 102 LEU A CA 1
ATOM 819 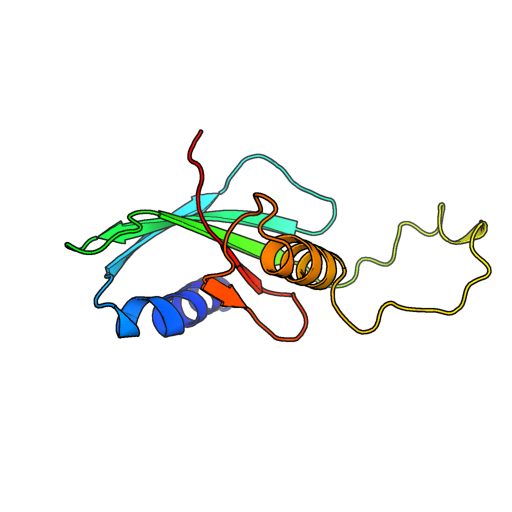C C . LEU A 1 102 ? 1.530 7.067 -9.375 1.00 91.31 102 LEU A C 1
ATOM 821 O O . LEU A 1 102 ? 1.834 5.876 -9.486 1.00 91.31 102 LEU A O 1
ATOM 825 N N . GLU A 1 103 ? 1.463 7.887 -10.424 1.00 86.75 103 GLU A N 1
ATOM 826 C CA . GLU A 1 103 ? 1.685 7.441 -11.810 1.00 86.75 103 GLU A CA 1
ATOM 827 C C . GLU A 1 103 ? 3.098 6.893 -12.038 1.00 86.75 103 GLU A C 1
ATOM 829 O O . GLU A 1 103 ? 3.286 5.931 -12.779 1.00 86.75 103 GLU A O 1
ATOM 834 N N . ASP A 1 104 ? 4.088 7.460 -11.351 1.00 85.38 104 ASP A N 1
ATOM 835 C CA . ASP A 1 104 ? 5.491 7.055 -11.438 1.00 85.38 104 ASP A CA 1
ATOM 836 C C . ASP A 1 104 ? 5.813 5.766 -10.653 1.00 85.38 104 ASP A C 1
ATOM 838 O O . ASP A 1 104 ? 6.938 5.259 -10.716 1.00 85.38 104 ASP A O 1
ATOM 842 N N . GLY A 1 105 ? 4.846 5.225 -9.900 1.00 87.69 105 GLY A N 1
ATOM 843 C CA . GLY A 1 105 ? 5.017 4.052 -9.043 1.00 87.69 105 GLY A CA 1
ATOM 844 C C . GLY A 1 105 ? 5.882 4.292 -7.802 1.00 87.69 105 GLY A C 1
ATOM 845 O O . GLY A 1 105 ? 6.319 3.329 -7.173 1.00 87.69 105 GLY A O 1
ATOM 846 N N . SER A 1 106 ? 6.153 5.549 -7.439 1.00 89.19 106 SER A N 1
ATOM 847 C CA . SER A 1 106 ? 6.929 5.886 -6.238 1.00 89.19 106 SER A CA 1
ATOM 848 C C . SER A 1 106 ? 6.175 5.588 -4.941 1.00 89.19 106 SER A C 1
ATOM 850 O O . SER A 1 106 ? 6.805 5.252 -3.939 1.00 89.19 106 SER A O 1
ATOM 852 N N . LYS A 1 107 ? 4.838 5.662 -4.961 1.00 92.69 107 LYS A N 1
ATOM 853 C CA . LYS A 1 107 ? 3.973 5.264 -3.845 1.00 92.69 107 LYS A CA 1
ATOM 854 C C . LYS A 1 107 ? 2.765 4.476 -4.312 1.00 92.69 107 LYS A C 1
ATOM 856 O O . LYS A 1 107 ? 2.132 4.809 -5.316 1.00 92.69 107 LYS A O 1
ATOM 861 N N . THR A 1 108 ? 2.422 3.447 -3.544 1.00 95.00 108 THR A N 1
ATOM 862 C CA . THR A 1 108 ? 1.197 2.662 -3.742 1.00 95.00 108 THR A CA 1
ATOM 863 C C . THR A 1 108 ? 0.576 2.298 -2.401 1.00 95.00 108 THR A C 1
ATOM 865 O O . THR A 1 108 ? 1.292 2.033 -1.438 1.00 95.00 108 THR A O 1
ATOM 868 N N . LEU A 1 109 ? -0.753 2.259 -2.362 1.00 96.56 109 LEU A N 1
ATOM 869 C CA . LEU A 1 109 ? -1.544 1.699 -1.276 1.00 96.56 109 LEU A CA 1
ATOM 870 C C . LEU A 1 109 ? -2.210 0.422 -1.787 1.00 96.56 109 LEU A C 1
ATOM 872 O O . LEU A 1 109 ? -2.918 0.456 -2.795 1.00 96.56 109 LEU A O 1
ATOM 876 N N . GLN A 1 110 ? -1.967 -0.690 -1.108 1.00 96.19 110 GLN A N 1
ATOM 877 C CA . GLN A 1 110 ? -2.302 -2.028 -1.581 1.00 96.19 110 GLN A CA 1
ATOM 878 C C . GLN A 1 110 ? -3.119 -2.794 -0.543 1.00 96.19 110 GLN A C 1
ATOM 880 O O . GLN A 1 110 ? -3.104 -2.473 0.649 1.00 96.19 110 GLN A O 1
ATOM 885 N N . GLU A 1 111 ? -3.817 -3.824 -0.998 1.00 96.38 111 GLU A N 1
ATOM 886 C CA . GLU A 1 111 ? -4.465 -4.800 -0.132 1.00 96.38 111 GLU A CA 1
ATOM 887 C C . GLU A 1 111 ? -3.474 -5.432 0.853 1.00 96.38 111 GLU A C 1
ATOM 889 O O . GLU A 1 111 ? -2.357 -5.801 0.494 1.00 96.38 111 GLU A O 1
ATOM 894 N N . ASP A 1 112 ? -3.901 -5.532 2.110 1.00 95.69 112 ASP A N 1
ATOM 895 C CA . ASP A 1 112 ? -3.170 -6.225 3.164 1.00 95.69 112 ASP A CA 1
ATOM 896 C C . ASP A 1 112 ? -3.762 -7.623 3.346 1.00 95.69 112 ASP A C 1
ATOM 898 O O . ASP A 1 112 ? -4.926 -7.765 3.727 1.00 95.69 112 ASP A O 1
ATOM 902 N N . PHE A 1 113 ? -2.954 -8.647 3.067 1.00 91.31 113 PHE A N 1
ATOM 903 C CA . PHE A 1 113 ? -3.321 -10.050 3.265 1.00 91.31 113 PHE A CA 1
ATOM 904 C C . PHE A 1 113 ? -3.102 -10.538 4.704 1.00 91.31 113 PHE A C 1
ATOM 906 O O . PHE A 1 113 ? -3.484 -11.664 5.018 1.00 91.31 113 PHE A O 1
ATOM 913 N N . GLY A 1 114 ? -2.557 -9.695 5.587 1.00 88.25 114 GLY A N 1
ATOM 914 C CA . GLY A 1 114 ? -2.186 -10.085 6.943 1.00 88.25 114 GLY A CA 1
ATOM 915 C C . GLY A 1 114 ? -0.826 -10.780 7.009 1.00 88.25 114 GLY A C 1
ATOM 916 O O . GLY A 1 114 ? -0.047 -10.731 6.057 1.00 88.25 114 GLY A O 1
ATOM 917 N N . ASP A 1 115 ? -0.554 -11.373 8.171 1.00 81.88 115 ASP A N 1
ATOM 918 C CA . ASP A 1 115 ? 0.637 -12.180 8.465 1.00 81.88 115 ASP A CA 1
ATOM 919 C C . ASP A 1 115 ? 0.295 -13.679 8.462 1.00 81.88 115 ASP A C 1
ATOM 921 O O . ASP A 1 115 ? -0.858 -14.018 8.833 1.00 81.88 115 ASP A O 1
#

Foldseek 3Di:
DVVVCVVVVQVCVLQVVVVWDWPAWDWDPDDDPFKTWIWTATDDDDDDRIWIKIAGHDDPDDPPVPVVPDPDPDDDPADPVVVVQVVCVVVVHDDWDWRGADRRRRITITDDPDD

Sequence (115 aa):
MAEDEDWRLFVEEWSRKEGREITGRTPLTGDASNRRYFRVFFRGAKRPHSAILMEREGTLGFKKSEEAVSKASLDPPGDPFLLVADAFGRRGLPVPAIYHRLEDGSKTLQEDFGD

Organism: NCBI:txid410659

Mean predicted aligned error: 8.1 Å

Solvent-accessible surface area (backbone atoms only — not comparable to full-atom values): 7071 Å² total; per-residue (Å²): 128,71,74,79,53,54,62,53,54,62,49,44,72,54,29,55,82,68,63,39,44,80,75,50,71,44,80,51,94,64,77,52,101,47,38,46,38,27,45,33,35,39,46,63,93,59,82,68,53,48,29,31,38,39,42,42,63,74,81,74,66,72,65,78,80,64,65,79,76,60,92,71,91,67,78,68,102,54,41,68,67,60,53,50,49,54,59,36,48,77,68,72,44,95,60,72,54,76,77,45,69,47,90,77,52,43,36,37,33,27,54,56,89,77,132

Secondary structure (DSSP, 8-state):
--HHHHHHHHHHHHHGGGTPEEEEEEEPS--BTTEEEEEEEEESSSSPSEEEEEEE-------TTSGGG-------SS-HHHHHHHHHHTTT-----EEEE-TTSSEEEEE----

Radius of gyration: 15.97 Å; Cα contacts (8 Å, |Δi|>4): 156; chains: 1; bounding box: 44×31×38 Å

Nearest PDB structures (foldseek):
  1zth-assembly4_D  TM=5.487E-01  e=1.632E-01  Archaeoglobus fulgidus
  1ztf-assembly1_A  TM=5.382E-01  e=1.460E-01  Archaeoglobus fulgidus
  1zth-assembly1_A  TM=4.593E-01  e=2.040E-01  Archaeoglobus fulgidus
  2flh-assembly1_A  TM=3.731E-01  e=6.119E+00  Vigna radiata

pLDDT: mean 82.42, std 16.46, range [41.53, 97.25]